Protein AF-K1TFU2-F1 (afdb_monomer_lite)

Structure (mmCIF, N/CA/C/O backbone):
data_AF-K1TFU2-F1
#
_entry.id   AF-K1TFU2-F1
#
loop_
_atom_site.group_PDB
_atom_site.id
_atom_site.type_symbol
_atom_site.label_atom_id
_atom_site.label_alt_id
_atom_site.label_comp_id
_atom_site.label_asym_id
_atom_site.label_entity_id
_atom_site.label_seq_id
_atom_site.pdbx_PDB_ins_code
_atom_site.Cartn_x
_atom_site.Cartn_y
_atom_site.Cartn_z
_atom_site.occupancy
_atom_site.B_iso_or_equiv
_atom_site.auth_seq_id
_atom_site.auth_comp_id
_atom_site.auth_asym_id
_atom_site.auth_atom_id
_atom_site.pdbx_PDB_model_num
ATOM 1 N N . GLU A 1 1 ? 22.654 14.168 -27.320 1.00 65.06 1 GLU A N 1
ATOM 2 C CA . GLU A 1 1 ? 22.508 13.203 -28.431 1.00 65.06 1 GLU A CA 1
ATOM 3 C C . GLU A 1 1 ? 21.640 12.051 -27.953 1.00 65.06 1 GLU A C 1
ATOM 5 O O . GLU A 1 1 ? 21.814 11.649 -26.813 1.00 65.06 1 GLU A O 1
ATOM 10 N N . VAL A 1 2 ? 20.657 11.616 -28.745 1.00 82.00 2 VAL A N 1
ATOM 11 C CA . VAL A 1 2 ? 19.621 10.638 -28.329 1.00 82.00 2 VAL A CA 1
ATOM 12 C C . VAL A 1 2 ? 19.616 9.394 -29.233 1.00 82.00 2 VAL A C 1
ATOM 14 O O . VAL A 1 2 ? 19.104 8.342 -28.859 1.00 82.00 2 VAL A O 1
ATOM 17 N N . ILE A 1 3 ? 20.223 9.512 -30.415 1.00 88.31 3 ILE A N 1
ATOM 18 C CA . ILE A 1 3 ? 20.268 8.492 -31.462 1.00 88.31 3 ILE A CA 1
ATOM 19 C C . ILE A 1 3 ? 21.644 7.828 -31.425 1.00 88.31 3 ILE A C 1
ATOM 21 O O . ILE A 1 3 ? 22.655 8.527 -31.435 1.00 88.31 3 ILE A O 1
ATOM 25 N N . SER A 1 4 ? 21.673 6.497 -31.398 1.00 88.44 4 SER A N 1
ATOM 26 C CA . SER A 1 4 ? 22.899 5.699 -31.471 1.00 88.44 4 SER A CA 1
ATOM 27 C C . SER A 1 4 ? 23.278 5.383 -32.917 1.00 88.44 4 SER A C 1
ATOM 29 O O . SER A 1 4 ? 24.426 5.559 -33.312 1.00 88.44 4 SER A O 1
ATOM 31 N N . THR A 1 5 ? 22.314 4.950 -33.734 1.00 89.19 5 THR A N 1
ATOM 32 C CA . THR A 1 5 ? 22.525 4.632 -35.154 1.00 89.19 5 THR A CA 1
ATOM 33 C C . THR A 1 5 ? 21.278 4.935 -35.980 1.00 89.19 5 THR A C 1
ATOM 35 O O . THR A 1 5 ? 20.155 4.890 -35.482 1.00 89.19 5 THR A O 1
ATOM 38 N N . SER A 1 6 ? 21.476 5.245 -37.260 1.00 90.56 6 SER A N 1
ATOM 39 C CA . SER A 1 6 ? 20.403 5.406 -38.242 1.00 90.56 6 SER A CA 1
ATOM 40 C C . SER A 1 6 ? 20.788 4.660 -39.513 1.00 90.56 6 SER A C 1
ATOM 42 O O . SER A 1 6 ? 21.893 4.844 -40.026 1.00 90.56 6 SER A O 1
ATOM 44 N N . ILE A 1 7 ? 19.904 3.786 -39.990 1.00 92.94 7 ILE A N 1
ATOM 45 C CA . ILE A 1 7 ? 20.134 2.897 -41.130 1.00 92.94 7 ILE A CA 1
ATOM 46 C C . ILE A 1 7 ? 18.992 3.085 -42.122 1.00 92.94 7 ILE A C 1
ATOM 48 O O . ILE A 1 7 ? 17.821 2.961 -41.767 1.00 92.94 7 ILE A O 1
ATOM 52 N N . ILE A 1 8 ? 19.330 3.365 -43.380 1.00 92.44 8 ILE A N 1
ATOM 53 C CA . ILE A 1 8 ? 18.360 3.346 -44.476 1.00 92.44 8 ILE A CA 1
ATOM 54 C C . ILE A 1 8 ? 18.196 1.890 -44.909 1.00 92.44 8 ILE A C 1
ATOM 56 O O . ILE A 1 8 ? 19.141 1.286 -45.412 1.00 92.44 8 ILE A O 1
ATOM 60 N N . ASN A 1 9 ? 17.005 1.334 -44.710 1.00 91.75 9 ASN A N 1
ATOM 61 C CA . ASN A 1 9 ? 16.715 -0.060 -45.038 1.00 91.75 9 ASN A CA 1
ATOM 62 C C . ASN A 1 9 ? 16.389 -0.231 -46.520 1.00 91.75 9 ASN A C 1
ATOM 64 O O . ASN A 1 9 ? 16.833 -1.181 -47.156 1.00 91.75 9 ASN A O 1
ATOM 68 N N . GLU A 1 10 ? 15.587 0.682 -47.067 1.00 91.56 10 GLU A N 1
ATOM 69 C CA . GLU A 1 10 ? 15.079 0.571 -48.430 1.00 91.56 10 GLU A CA 1
ATOM 70 C C . GLU A 1 10 ? 14.704 1.949 -48.978 1.00 91.56 10 GLU A C 1
ATOM 72 O O . GLU A 1 10 ? 14.141 2.784 -48.266 1.00 91.56 10 GLU A O 1
ATOM 77 N N . ILE A 1 11 ? 14.992 2.171 -50.262 1.00 91.2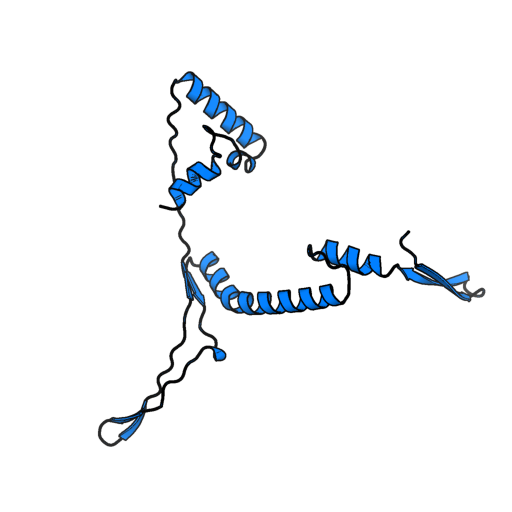5 11 ILE A N 1
ATOM 78 C CA . ILE A 1 11 ? 14.575 3.358 -51.013 1.00 91.25 11 ILE A CA 1
ATOM 79 C C . ILE A 1 11 ? 13.687 2.887 -52.166 1.00 91.25 11 ILE A C 1
ATOM 81 O O . ILE A 1 11 ? 14.171 2.326 -53.151 1.00 91.25 11 ILE A O 1
ATOM 85 N N . GLN A 1 12 ? 12.383 3.134 -52.064 1.00 92.62 12 GLN A N 1
ATOM 86 C CA . GLN A 1 12 ? 11.407 2.787 -53.093 1.00 92.62 12 GLN A CA 1
ATOM 87 C C . GLN A 1 12 ? 11.222 3.956 -54.060 1.00 92.62 12 GLN A C 1
ATOM 89 O O . GLN A 1 12 ? 10.341 4.802 -53.908 1.00 92.62 12 GLN A O 1
ATOM 94 N N . LEU A 1 13 ? 12.051 3.982 -55.105 1.00 88.88 13 LEU A N 1
ATOM 95 C CA . LEU A 1 13 ? 12.020 5.032 -56.132 1.00 88.88 13 LEU A CA 1
ATOM 96 C C . LEU A 1 13 ? 10.689 5.084 -56.905 1.00 88.88 13 LEU A C 1
ATOM 98 O O . LEU A 1 13 ? 10.304 6.150 -57.372 1.00 88.88 13 LEU A O 1
ATOM 102 N N . GLY A 1 14 ? 9.971 3.958 -57.014 1.00 92.19 14 GLY A N 1
ATOM 103 C CA . GLY A 1 14 ? 8.678 3.885 -57.706 1.00 92.19 14 GLY A CA 1
ATOM 104 C C . GLY A 1 14 ? 7.520 4.569 -56.969 1.00 92.19 14 GLY A C 1
ATOM 105 O O . GLY A 1 14 ? 6.554 4.976 -57.606 1.00 92.19 14 GLY A O 1
ATOM 106 N N . THR A 1 15 ? 7.616 4.716 -55.644 1.00 90.00 15 THR A N 1
ATOM 107 C CA . THR A 1 15 ? 6.595 5.350 -54.788 1.00 90.00 15 THR A CA 1
ATOM 108 C C . THR A 1 15 ? 7.098 6.630 -54.117 1.00 90.00 15 THR A C 1
ATOM 110 O O . THR A 1 15 ? 6.317 7.334 -53.483 1.00 90.00 15 THR A O 1
ATOM 113 N N . GLY A 1 16 ? 8.394 6.942 -54.235 1.00 91.62 16 GLY A N 1
ATOM 114 C CA . GLY A 1 16 ? 9.028 8.080 -53.564 1.00 91.62 16 GLY A CA 1
ATOM 115 C C . GLY A 1 16 ? 9.173 7.906 -52.048 1.00 91.62 16 GLY A C 1
ATOM 116 O O . GLY A 1 16 ? 9.297 8.900 -51.339 1.00 91.62 16 GLY A O 1
ATOM 117 N N . SER A 1 17 ? 9.130 6.670 -51.541 1.00 91.69 17 SER A N 1
ATOM 118 C CA . SER A 1 17 ? 9.169 6.372 -50.101 1.00 91.69 17 SER A CA 1
ATOM 119 C C . SER A 1 17 ? 10.524 5.807 -49.666 1.00 91.69 17 SER A C 1
ATOM 121 O O . SER A 1 17 ? 11.176 5.083 -50.418 1.00 91.69 17 SER A O 1
ATOM 123 N N . ILE A 1 18 ? 10.949 6.124 -48.441 1.00 93.12 18 ILE A N 1
ATOM 124 C CA . ILE A 1 18 ? 12.204 5.641 -47.844 1.00 93.12 18 ILE A CA 1
ATOM 125 C C . ILE A 1 18 ? 11.896 5.058 -46.465 1.00 93.12 18 ILE A C 1
ATOM 127 O O . ILE A 1 18 ? 11.237 5.709 -45.657 1.00 93.12 18 ILE A O 1
ATOM 131 N N . ASN A 1 19 ? 12.411 3.860 -46.189 1.00 91.94 19 ASN A N 1
ATOM 132 C CA . ASN A 1 19 ? 12.324 3.215 -44.881 1.00 91.94 19 ASN A CA 1
ATOM 133 C C . ASN A 1 19 ? 13.642 3.384 -44.122 1.00 91.94 19 ASN A C 1
ATOM 135 O O . ASN A 1 19 ? 14.702 2.997 -44.616 1.00 91.94 19 ASN A O 1
ATOM 139 N N . ILE A 1 20 ? 13.566 3.926 -42.906 1.00 93.44 20 ILE A N 1
ATOM 140 C CA . ILE A 1 20 ? 14.724 4.197 -42.046 1.00 93.44 20 ILE A CA 1
ATOM 141 C C . ILE A 1 20 ? 14.488 3.553 -40.679 1.00 93.44 20 ILE A C 1
ATOM 143 O O . ILE A 1 20 ? 13.427 3.742 -40.085 1.00 93.44 20 ILE A O 1
ATOM 147 N N . THR A 1 21 ? 15.482 2.830 -40.166 1.00 92.50 21 THR A N 1
ATOM 148 C CA . THR A 1 21 ? 15.530 2.376 -38.772 1.00 92.50 21 THR A CA 1
ATOM 149 C C . THR A 1 21 ? 16.440 3.297 -37.977 1.00 92.50 21 THR A C 1
ATOM 151 O O . THR A 1 21 ? 17.598 3.495 -38.338 1.00 92.50 21 THR A O 1
ATOM 154 N N . ILE A 1 22 ? 15.921 3.835 -36.877 1.00 90.75 22 ILE A N 1
ATOM 155 C CA . ILE A 1 22 ? 16.663 4.678 -35.941 1.00 90.75 22 ILE A CA 1
ATOM 156 C C . ILE A 1 22 ? 16.749 3.925 -34.619 1.00 90.75 22 ILE A C 1
ATOM 158 O O . ILE A 1 22 ? 15.719 3.583 -34.041 1.00 90.75 22 ILE A O 1
ATOM 162 N N . ASN A 1 23 ? 17.964 3.695 -34.134 1.00 89.12 23 ASN A N 1
ATOM 163 C CA . ASN A 1 23 ? 18.200 3.139 -32.809 1.00 89.12 23 ASN A CA 1
ATOM 164 C C . ASN A 1 23 ? 18.524 4.273 -31.839 1.00 89.12 23 ASN A C 1
ATOM 166 O O . ASN A 1 23 ? 19.282 5.194 -32.158 1.00 89.12 23 ASN A O 1
ATOM 170 N N . LEU A 1 24 ? 17.940 4.204 -30.651 1.00 86.69 24 LEU A N 1
ATOM 171 C CA . LEU A 1 24 ? 18.182 5.160 -29.577 1.00 86.69 24 LEU A CA 1
ATOM 172 C C . LEU A 1 24 ? 19.353 4.685 -28.707 1.00 86.69 24 LEU A C 1
ATOM 174 O O . LEU A 1 24 ? 19.860 3.577 -28.882 1.00 86.69 24 LEU A O 1
ATOM 178 N N . LEU A 1 25 ? 19.825 5.548 -27.812 1.00 87.00 25 LEU A N 1
ATOM 179 C CA . LEU A 1 25 ? 20.796 5.167 -26.784 1.00 87.00 25 LEU A CA 1
ATOM 180 C C . LEU A 1 25 ? 20.116 4.335 -25.690 1.00 87.00 25 LEU A C 1
ATOM 182 O O . LEU A 1 25 ? 19.058 4.731 -25.202 1.00 87.00 25 LEU A O 1
ATOM 186 N N . ASP A 1 26 ? 20.752 3.250 -25.249 1.00 78.00 26 ASP A N 1
ATOM 187 C CA . ASP A 1 26 ? 20.209 2.365 -24.204 1.00 78.00 26 ASP A CA 1
ATOM 188 C C . ASP A 1 26 ? 19.990 3.107 -22.873 1.00 78.00 26 ASP A C 1
ATOM 190 O O . ASP A 1 26 ? 18.976 2.920 -22.205 1.00 78.00 26 ASP A O 1
ATOM 194 N N . ASP A 1 27 ? 20.863 4.060 -22.535 1.00 83.56 27 ASP A N 1
ATOM 195 C CA . ASP A 1 27 ? 20.708 4.916 -21.350 1.00 83.56 27 ASP A CA 1
ATOM 196 C C . ASP A 1 27 ? 19.427 5.762 -21.379 1.00 83.56 27 ASP A C 1
ATOM 198 O O . ASP A 1 27 ? 18.920 6.175 -20.333 1.00 83.56 27 ASP A O 1
ATOM 202 N N . LEU A 1 28 ? 18.896 6.063 -22.571 1.00 86.69 28 LEU A N 1
ATOM 203 C CA . LEU A 1 28 ? 17.658 6.828 -22.701 1.00 86.69 28 LEU A CA 1
ATOM 204 C C . LEU A 1 28 ? 16.467 6.034 -22.168 1.00 86.69 28 LEU A C 1
ATOM 206 O O . LEU A 1 28 ? 15.599 6.618 -21.524 1.00 86.69 28 LEU A O 1
ATOM 210 N N . PHE A 1 29 ? 16.444 4.720 -22.402 1.00 87.19 29 PHE A N 1
ATOM 211 C CA . PHE A 1 29 ? 15.396 3.843 -21.890 1.00 87.19 29 PHE A CA 1
ATOM 212 C C . PHE A 1 29 ? 15.305 3.952 -20.364 1.00 87.19 29 PHE A C 1
ATOM 214 O O . PHE A 1 29 ? 14.235 4.230 -19.823 1.00 87.19 29 PHE A O 1
ATOM 221 N N . TYR A 1 30 ? 16.444 3.843 -19.680 1.00 89.50 30 TYR A N 1
ATOM 222 C CA . TYR A 1 30 ? 16.535 3.931 -18.224 1.00 89.50 30 TYR A CA 1
ATOM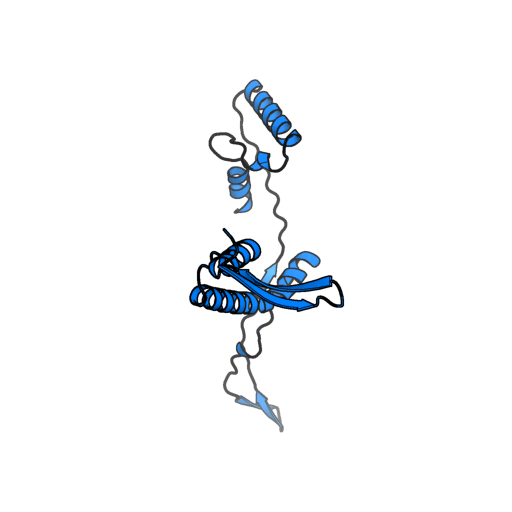 223 C C . TYR A 1 30 ? 16.213 5.329 -17.677 1.00 89.50 30 TYR A C 1
ATOM 225 O O . TYR A 1 30 ? 15.537 5.452 -16.654 1.00 89.50 30 TYR A O 1
ATOM 233 N N . LYS A 1 31 ? 16.607 6.395 -18.386 1.00 88.62 31 LYS A N 1
ATOM 234 C CA . LYS A 1 31 ? 16.238 7.777 -18.027 1.00 88.62 31 LYS A CA 1
ATOM 235 C C . LYS A 1 31 ? 14.734 8.012 -18.094 1.00 88.62 31 LYS A C 1
ATOM 237 O O . LYS A 1 31 ? 14.163 8.518 -17.133 1.00 88.62 31 LYS A O 1
ATOM 242 N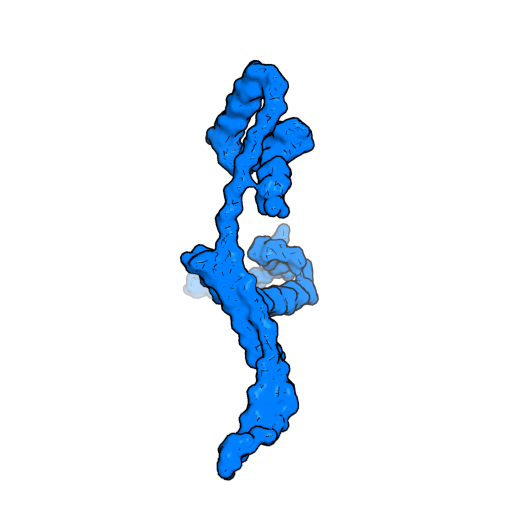 N . VAL A 1 32 ? 14.097 7.612 -19.193 1.00 90.12 32 VAL A N 1
ATOM 243 C CA . VAL A 1 32 ? 12.641 7.736 -19.359 1.00 90.12 32 VAL A CA 1
ATOM 244 C C . VAL A 1 32 ? 11.918 6.898 -18.307 1.00 90.12 32 VAL A C 1
ATOM 246 O O . VAL A 1 32 ? 10.948 7.349 -17.704 1.00 90.12 32 VAL A O 1
ATOM 249 N N . LEU A 1 33 ? 12.412 5.691 -18.033 1.00 89.25 33 LEU A N 1
ATOM 250 C CA . LEU A 1 33 ? 11.816 4.814 -17.034 1.00 89.25 33 LEU A CA 1
ATOM 251 C C . LEU A 1 33 ? 11.958 5.385 -15.614 1.00 89.25 33 LEU A C 1
ATOM 253 O O . LEU A 1 33 ? 11.006 5.321 -14.836 1.00 89.25 33 LEU A O 1
ATOM 257 N N . THR A 1 34 ? 13.093 6.010 -15.296 1.00 91.88 34 THR A N 1
ATOM 258 C CA . THR A 1 34 ? 13.295 6.751 -14.041 1.00 91.88 34 THR A CA 1
ATOM 259 C C . THR A 1 34 ? 12.324 7.924 -13.914 1.00 91.88 34 THR A C 1
ATOM 261 O O . THR A 1 34 ? 11.723 8.112 -12.861 1.00 91.88 34 THR A O 1
ATOM 264 N N . GLU A 1 35 ? 12.124 8.689 -14.987 1.00 91.56 35 GLU A N 1
ATOM 265 C CA . GLU A 1 35 ? 11.212 9.838 -15.002 1.00 91.56 35 GLU A CA 1
ATOM 266 C C . GLU A 1 35 ? 9.751 9.420 -14.788 1.00 91.56 35 GLU A C 1
ATOM 268 O O . GLU A 1 35 ? 9.045 10.026 -13.985 1.00 91.56 35 GLU A O 1
ATOM 273 N N . ILE A 1 36 ? 9.308 8.351 -15.457 1.00 91.31 36 ILE A N 1
ATOM 274 C CA . ILE A 1 36 ? 7.929 7.852 -15.348 1.00 91.31 36 ILE A CA 1
ATOM 275 C C . ILE A 1 36 ? 7.679 7.193 -13.989 1.00 91.31 36 ILE A C 1
ATOM 277 O O . ILE A 1 36 ? 6.620 7.386 -13.393 1.00 91.31 36 ILE A O 1
ATOM 281 N N . SER A 1 37 ? 8.619 6.372 -13.514 1.00 88.38 37 SER A N 1
ATOM 282 C CA . SER A 1 37 ? 8.440 5.610 -12.272 1.00 88.38 37 SER A CA 1
ATOM 283 C C . SER A 1 37 ? 8.754 6.415 -11.010 1.00 88.38 37 SER A C 1
ATOM 285 O O . SER A 1 37 ? 8.341 6.016 -9.923 1.00 88.38 37 SER A O 1
ATOM 287 N N . GLY A 1 38 ? 9.505 7.515 -11.128 1.00 89.56 38 GLY A N 1
ATOM 288 C CA . GLY A 1 38 ? 10.036 8.271 -9.993 1.00 89.56 38 GLY A CA 1
ATOM 289 C C . GLY A 1 38 ? 11.115 7.526 -9.197 1.00 89.56 38 GLY A C 1
ATOM 290 O O . GLY A 1 38 ? 11.561 8.024 -8.164 1.00 89.56 38 GLY A O 1
ATOM 291 N N . VAL A 1 39 ? 11.540 6.342 -9.652 1.00 90.00 39 VAL A N 1
ATOM 292 C CA . VAL A 1 39 ? 12.569 5.525 -9.003 1.00 90.00 39 VAL A CA 1
ATOM 293 C C . VAL A 1 39 ? 13.831 5.544 -9.860 1.00 90.00 39 VAL A C 1
ATOM 295 O O . VAL A 1 39 ? 13.741 5.269 -11.056 1.00 90.00 39 VAL A O 1
ATOM 298 N N . PRO A 1 40 ? 15.009 5.854 -9.287 1.00 88.38 40 PRO A N 1
ATOM 299 C CA . PRO A 1 40 ? 16.260 5.848 -10.033 1.00 88.38 40 PRO A CA 1
ATOM 300 C C . PRO A 1 40 ? 16.561 4.429 -10.517 1.00 88.38 40 PRO A C 1
ATOM 302 O O . PRO A 1 40 ? 16.823 3.535 -9.715 1.00 88.38 40 PRO A O 1
ATOM 305 N N . ILE A 1 41 ? 16.491 4.229 -11.831 1.00 91.06 41 ILE A N 1
ATOM 306 C CA . ILE A 1 41 ? 16.788 2.961 -12.491 1.00 91.06 41 ILE A CA 1
ATOM 307 C C . ILE A 1 41 ? 17.822 3.264 -13.565 1.00 91.06 41 ILE A C 1
ATOM 309 O O . ILE A 1 41 ? 17.529 3.944 -14.544 1.00 91.06 41 ILE A O 1
ATOM 313 N N . THR A 1 42 ? 19.041 2.782 -13.356 1.00 88.38 42 THR A N 1
ATOM 314 C CA . THR A 1 42 ? 20.208 3.053 -14.206 1.00 88.38 42 THR A CA 1
ATOM 315 C C . THR A 1 42 ? 20.626 1.852 -15.047 1.00 88.38 42 THR A C 1
ATOM 317 O O . THR A 1 42 ? 21.392 2.005 -15.993 1.00 88.38 42 THR A O 1
ATOM 320 N N . ASN A 1 43 ? 20.138 0.655 -14.711 1.00 89.12 43 ASN A N 1
ATOM 321 C CA . ASN A 1 43 ? 20.476 -0.588 -15.392 1.00 89.12 43 ASN A CA 1
ATOM 322 C C . ASN A 1 43 ? 19.385 -1.661 -15.219 1.00 89.12 43 ASN A C 1
ATOM 324 O O . ASN A 1 43 ? 18.427 -1.500 -14.459 1.00 89.12 43 ASN A O 1
ATOM 328 N N . GLU A 1 44 ? 19.553 -2.785 -15.917 1.00 89.31 44 GLU A N 1
ATOM 329 C CA . GLU A 1 44 ? 18.606 -3.904 -15.915 1.00 89.31 44 GLU A CA 1
ATOM 330 C C . GLU A 1 44 ? 18.468 -4.569 -14.535 1.00 89.31 44 GLU A C 1
ATOM 332 O O . GLU A 1 44 ? 17.367 -4.930 -14.120 1.00 89.31 44 GLU A O 1
ATOM 337 N N . GLY A 1 45 ? 19.563 -4.692 -13.778 1.00 91.25 45 GLY A N 1
ATOM 338 C CA . GLY A 1 45 ? 19.533 -5.266 -12.430 1.00 91.25 45 GLY A CA 1
ATOM 339 C C . GLY A 1 45 ? 18.698 -4.428 -11.458 1.00 91.25 45 GLY A C 1
ATOM 340 O O . GLY A 1 45 ? 17.904 -4.969 -10.684 1.00 91.25 45 GLY A O 1
ATOM 341 N N . GLU A 1 46 ? 18.826 -3.104 -11.535 1.00 90.62 46 GLU A N 1
ATOM 342 C CA . GLU A 1 46 ? 18.003 -2.157 -10.777 1.00 90.62 46 GLU A CA 1
ATOM 343 C C . GLU A 1 46 ? 16.541 -2.194 -11.217 1.00 90.62 46 GLU A C 1
ATOM 345 O O . GLU A 1 46 ? 15.652 -2.149 -10.369 1.00 90.62 46 GLU A O 1
ATOM 350 N N . LEU A 1 47 ? 16.276 -2.359 -12.515 1.00 91.12 47 LEU A N 1
ATOM 351 C CA . LEU A 1 47 ? 14.917 -2.525 -13.023 1.00 91.12 47 LEU A CA 1
ATOM 352 C C . LEU A 1 47 ? 14.241 -3.758 -12.407 1.00 91.12 47 LEU A C 1
ATOM 354 O O . LEU A 1 47 ? 13.135 -3.652 -11.873 1.00 91.12 47 LEU A O 1
ATOM 358 N N . PHE A 1 48 ? 14.904 -4.918 -12.438 1.00 93.75 48 PHE A N 1
ATOM 359 C CA . PHE A 1 48 ? 14.369 -6.143 -11.835 1.00 93.75 48 PHE A CA 1
ATOM 360 C C . PHE A 1 48 ? 14.199 -6.017 -10.323 1.00 93.75 48 PHE A C 1
ATOM 362 O O . PHE A 1 48 ? 13.174 -6.434 -9.782 1.00 93.75 48 PHE A O 1
ATOM 369 N N . SER A 1 49 ? 15.169 -5.407 -9.643 1.00 92.69 49 SER A N 1
ATOM 370 C CA . SER A 1 49 ? 15.105 -5.191 -8.195 1.00 92.69 49 SER A CA 1
ATOM 371 C C . SER A 1 49 ? 13.913 -4.309 -7.811 1.00 92.69 49 SER A C 1
ATOM 373 O O . SER A 1 49 ? 13.149 -4.658 -6.908 1.00 92.69 49 SER A O 1
ATOM 375 N N . SER A 1 50 ? 13.692 -3.218 -8.548 1.00 93.00 50 SER A N 1
ATOM 376 C CA . SER A 1 50 ? 12.532 -2.338 -8.380 1.00 93.00 50 SER A CA 1
ATOM 377 C C . SER A 1 50 ? 11.218 -3.059 -8.669 1.00 93.00 50 SER A C 1
ATOM 379 O O . SER A 1 50 ? 10.288 -2.963 -7.875 1.00 93.00 50 SER A O 1
ATOM 381 N N . MET A 1 51 ? 11.147 -3.853 -9.741 1.00 93.31 51 MET A N 1
ATOM 382 C CA . MET A 1 51 ? 9.961 -4.658 -10.059 1.00 93.31 51 MET A CA 1
ATOM 383 C C . MET A 1 51 ? 9.606 -5.650 -8.946 1.00 93.31 51 MET A C 1
ATOM 385 O O . MET A 1 51 ? 8.440 -5.757 -8.567 1.00 93.31 51 MET A O 1
ATOM 389 N N . ILE A 1 52 ? 10.596 -6.351 -8.386 1.00 95.38 52 ILE A N 1
ATOM 390 C CA . ILE A 1 52 ? 10.382 -7.277 -7.264 1.00 95.38 52 ILE A CA 1
ATOM 391 C C . ILE A 1 52 ? 9.895 -6.512 -6.028 1.00 95.38 52 ILE A C 1
ATOM 393 O O . ILE A 1 52 ? 8.941 -6.940 -5.375 1.00 95.38 52 ILE A O 1
ATOM 397 N N . SER A 1 53 ? 10.513 -5.368 -5.724 1.00 94.88 53 SER A N 1
ATOM 398 C CA . SER A 1 53 ? 10.095 -4.502 -4.617 1.00 94.88 53 SER A CA 1
ATOM 399 C C . SER A 1 53 ? 8.639 -4.053 -4.776 1.00 94.88 53 SER A C 1
ATOM 401 O O . SER A 1 53 ? 7.828 -4.244 -3.869 1.00 94.88 53 SER A O 1
ATOM 403 N N . PHE A 1 54 ? 8.264 -3.561 -5.959 1.00 94.56 54 PHE A N 1
ATOM 404 C CA . PHE A 1 54 ? 6.893 -3.158 -6.263 1.00 94.56 54 PHE A CA 1
ATOM 405 C C . PHE A 1 54 ? 5.905 -4.316 -6.179 1.00 94.56 54 PHE A C 1
ATOM 407 O O . PHE A 1 54 ? 4.814 -4.135 -5.644 1.00 94.56 54 PHE A O 1
ATOM 414 N N . ALA A 1 55 ? 6.269 -5.507 -6.656 1.00 96.12 55 ALA A N 1
ATOM 415 C CA . ALA A 1 55 ? 5.416 -6.685 -6.547 1.00 96.12 55 ALA A CA 1
ATOM 416 C C . ALA A 1 55 ? 5.156 -7.064 -5.079 1.00 96.12 55 ALA A C 1
ATOM 418 O O . ALA A 1 55 ? 4.013 -7.341 -4.710 1.00 96.12 55 ALA A O 1
ATOM 419 N N . ASN A 1 56 ? 6.187 -7.017 -4.231 1.00 95.56 56 ASN A N 1
ATOM 420 C CA . ASN A 1 56 ? 6.057 -7.290 -2.800 1.00 95.56 56 ASN A CA 1
ATOM 421 C C . ASN A 1 56 ? 5.191 -6.236 -2.095 1.00 95.56 56 ASN A C 1
ATOM 423 O O . ASN A 1 56 ? 4.263 -6.593 -1.370 1.00 95.56 56 ASN A O 1
ATOM 427 N N . VAL A 1 57 ? 5.437 -4.947 -2.353 1.00 96.00 57 VAL A N 1
ATOM 428 C CA . VAL A 1 57 ? 4.629 -3.848 -1.797 1.00 96.00 57 VAL A CA 1
ATOM 429 C C . VAL A 1 57 ? 3.181 -3.955 -2.258 1.00 96.00 57 VAL A C 1
ATOM 431 O O . VAL A 1 57 ? 2.274 -3.831 -1.440 1.00 96.00 57 VAL A O 1
ATOM 434 N N . LYS A 1 58 ? 2.945 -4.240 -3.543 1.00 95.81 58 LYS A N 1
ATOM 435 C CA . LYS A 1 58 ? 1.598 -4.438 -4.080 1.00 95.81 58 LYS A CA 1
ATOM 436 C C . LYS A 1 58 ? 0.893 -5.595 -3.381 1.00 95.81 58 LYS A C 1
ATOM 438 O O . LYS A 1 58 ? -0.263 -5.443 -3.016 1.00 95.81 58 LYS A O 1
ATOM 443 N N . LYS A 1 59 ? 1.573 -6.724 -3.158 1.00 92.00 59 LYS A N 1
ATOM 444 C CA . LYS A 1 59 ? 0.987 -7.880 -2.467 1.00 92.00 59 LYS A CA 1
ATOM 445 C C . LYS A 1 59 ? 0.529 -7.526 -1.051 1.00 92.00 59 LYS A C 1
ATOM 447 O O . LYS A 1 59 ? -0.580 -7.891 -0.672 1.00 92.00 59 LYS A O 1
ATOM 452 N N . GLU A 1 60 ? 1.348 -6.808 -0.287 1.00 90.62 60 GLU A N 1
ATOM 453 C CA . GLU A 1 60 ? 0.967 -6.381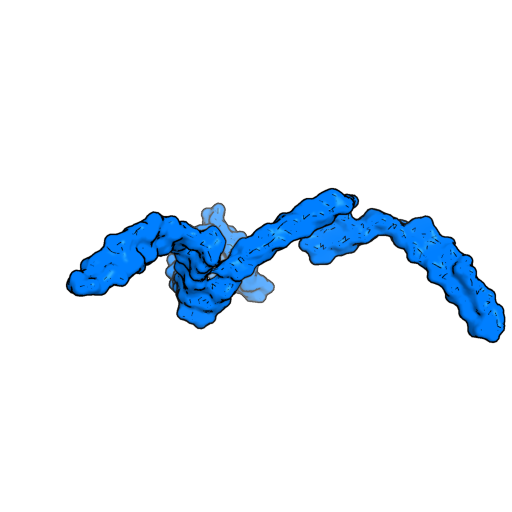 1.066 1.00 90.62 60 GLU A CA 1
ATOM 454 C C . GLU A 1 60 ? -0.104 -5.277 1.044 1.00 90.62 60 GLU A C 1
ATOM 456 O O . GLU A 1 60 ? -1.038 -5.313 1.844 1.00 90.62 60 GLU A O 1
ATOM 461 N N . TYR A 1 61 ? -0.043 -4.341 0.090 1.00 94.31 61 TYR A N 1
ATOM 462 C CA . TYR A 1 61 ? -1.080 -3.323 -0.091 1.00 94.31 61 TYR A CA 1
ATOM 463 C C . TYR A 1 61 ? -2.428 -3.937 -0.474 1.00 94.31 61 TYR A C 1
ATOM 465 O O . TYR A 1 61 ? -3.451 -3.557 0.088 1.00 94.31 61 TYR A O 1
ATOM 473 N N . ASP A 1 62 ? -2.449 -4.910 -1.388 1.00 91.75 62 ASP A N 1
ATOM 474 C CA . ASP A 1 62 ? -3.672 -5.573 -1.843 1.00 91.75 62 ASP A CA 1
ATOM 475 C C . ASP A 1 62 ? -4.439 -6.170 -0.649 1.00 91.75 62 ASP A C 1
ATOM 477 O O . ASP A 1 62 ? -5.662 -6.021 -0.593 1.00 91.75 62 ASP A O 1
ATOM 481 N N . LYS A 1 63 ? -3.734 -6.736 0.348 1.00 89.19 63 LYS A N 1
ATOM 482 C CA . LYS A 1 63 ? -4.345 -7.255 1.587 1.00 89.19 63 LYS A CA 1
ATOM 483 C C . LYS A 1 63 ? -5.116 -6.179 2.355 1.00 89.19 63 LYS A C 1
ATOM 485 O O . LYS A 1 63 ? -6.210 -6.441 2.846 1.00 89.19 63 LYS A O 1
ATOM 490 N N . VAL A 1 64 ? -4.563 -4.971 2.464 1.00 93.62 64 VAL A N 1
ATOM 491 C CA . VAL A 1 64 ? -5.146 -3.881 3.269 1.00 93.62 64 VAL A CA 1
ATOM 492 C C . VAL A 1 64 ? -6.040 -2.932 2.466 1.00 93.62 64 VAL A C 1
ATOM 494 O O . VAL A 1 64 ? -6.838 -2.200 3.049 1.00 93.62 64 VAL A O 1
ATOM 497 N N . SER A 1 65 ? -5.943 -2.952 1.136 1.00 94.88 65 SER A N 1
ATOM 498 C CA . SER A 1 65 ? -6.578 -1.998 0.216 1.00 94.88 65 SER A CA 1
ATOM 499 C C . SER A 1 65 ? -8.095 -1.901 0.393 1.00 94.88 65 SER A C 1
ATOM 501 O O . SER A 1 65 ? -8.650 -0.804 0.461 1.00 94.88 65 SER A O 1
ATOM 503 N N . THR A 1 66 ? -8.762 -3.048 0.537 1.00 92.25 66 THR A N 1
ATOM 504 C CA . THR A 1 66 ? -10.218 -3.121 0.715 1.00 92.25 66 THR A CA 1
ATOM 505 C C . THR A 1 66 ? -10.620 -2.487 2.040 1.00 92.25 66 THR A C 1
ATOM 507 O O . THR A 1 66 ? -11.494 -1.626 2.085 1.00 92.25 66 THR A O 1
ATOM 510 N N . ALA A 1 67 ? -9.922 -2.842 3.115 1.00 94.69 67 ALA A N 1
ATOM 511 C CA . ALA A 1 67 ? -10.196 -2.306 4.436 1.00 94.69 67 ALA A CA 1
ATOM 512 C C . ALA A 1 67 ? -9.921 -0.792 4.504 1.00 94.69 67 ALA A C 1
ATOM 514 O O . ALA A 1 67 ? -10.698 -0.063 5.110 1.00 94.69 67 ALA A O 1
ATOM 515 N N . LEU A 1 68 ? -8.889 -0.281 3.821 1.00 95.06 68 LEU A N 1
ATOM 516 C CA . LEU A 1 68 ? -8.648 1.165 3.700 1.00 95.06 68 LEU A CA 1
ATOM 517 C C . LEU A 1 68 ? -9.818 1.890 3.016 1.00 95.06 68 LEU A C 1
ATOM 519 O O . LEU A 1 68 ? -10.245 2.952 3.472 1.00 95.06 68 LEU A O 1
ATOM 523 N N . GLN A 1 69 ? -10.370 1.317 1.942 1.00 94.62 69 GLN A N 1
ATOM 524 C CA . GLN A 1 69 ? -11.553 1.876 1.279 1.00 94.62 69 GLN A CA 1
ATOM 525 C C . GLN A 1 69 ? -12.780 1.874 2.202 1.00 94.62 69 GLN A C 1
ATOM 527 O O . GLN A 1 69 ? -13.541 2.845 2.226 1.00 94.62 69 GLN A O 1
ATOM 532 N N . GLU A 1 70 ? -12.966 0.819 2.995 1.00 94.25 70 GLU A N 1
ATOM 533 C CA . GLU A 1 70 ? -14.049 0.738 3.978 1.00 94.25 70 GLU A CA 1
ATOM 534 C C . GLU A 1 70 ? -13.910 1.780 5.090 1.00 94.25 70 GLU A C 1
ATOM 536 O O . GLU A 1 70 ? -14.879 2.474 5.389 1.00 94.25 70 GLU A O 1
ATOM 541 N N . VAL A 1 71 ? -12.711 1.974 5.642 1.00 95.88 71 VAL A N 1
ATOM 542 C CA . VAL A 1 71 ? -12.439 3.015 6.651 1.00 95.88 71 VAL A CA 1
ATOM 543 C C . VAL A 1 71 ? -12.780 4.397 6.111 1.00 95.88 71 VAL A C 1
ATOM 545 O O . VAL A 1 71 ? -13.456 5.179 6.776 1.00 95.88 71 VAL A O 1
ATOM 548 N N . ASN A 1 72 ? -12.367 4.685 4.878 1.00 93.12 72 ASN A N 1
ATOM 549 C CA . ASN A 1 72 ? -12.601 5.983 4.253 1.00 93.12 72 ASN A CA 1
ATOM 550 C C . ASN A 1 72 ? -14.077 6.236 3.918 1.00 93.12 72 ASN A C 1
ATOM 552 O O . ASN A 1 72 ? -14.504 7.387 3.867 1.00 93.12 72 ASN A O 1
ATOM 556 N N . THR A 1 73 ? -14.877 5.194 3.701 1.00 92.81 73 THR A N 1
ATOM 557 C CA . THR A 1 73 ? -16.294 5.349 3.329 1.00 92.81 73 THR A CA 1
ATOM 558 C C . THR A 1 73 ? -17.240 5.209 4.518 1.00 92.81 73 THR A C 1
ATOM 560 O O . THR A 1 73 ? -18.188 5.980 4.641 1.00 92.81 73 THR A O 1
ATOM 563 N N . LYS A 1 74 ? -16.981 4.254 5.413 1.00 93.25 74 LYS A N 1
ATOM 564 C CA . LYS A 1 74 ? -17.858 3.863 6.527 1.00 93.25 74 LYS A CA 1
ATOM 565 C C . LYS A 1 74 ? -17.315 4.270 7.901 1.00 93.25 74 LYS A C 1
ATOM 567 O O . LYS A 1 74 ? -18.037 4.150 8.883 1.00 93.25 74 LYS A O 1
ATOM 572 N N . GLY A 1 75 ? -16.060 4.714 7.989 1.00 90.81 75 GLY A N 1
ATOM 573 C CA . GLY A 1 75 ? -15.373 5.008 9.254 1.00 90.81 75 GLY A CA 1
ATOM 574 C C . GLY A 1 75 ? -14.742 3.784 9.929 1.00 90.81 75 GLY A C 1
ATOM 575 O O . GLY A 1 75 ? -14.088 3.913 10.960 1.00 90.81 75 GLY A O 1
ATOM 576 N N . TYR A 1 76 ? -14.904 2.596 9.345 1.00 94.25 76 TYR A N 1
ATOM 577 C CA . TYR A 1 76 ? -14.361 1.346 9.862 1.00 94.25 76 TYR A CA 1
ATOM 578 C C . TYR A 1 76 ? -14.049 0.383 8.723 1.00 94.25 76 TYR A C 1
ATOM 580 O O . TYR A 1 76 ? -14.857 0.245 7.804 1.00 94.25 76 TYR A O 1
ATOM 588 N N . GLY A 1 77 ? -12.923 -0.317 8.812 1.00 94.38 77 GLY A N 1
ATOM 589 C CA . GLY A 1 77 ? -12.569 -1.370 7.867 1.00 94.38 77 GLY A CA 1
ATOM 590 C C . GLY A 1 77 ? -11.770 -2.473 8.529 1.00 94.38 77 GLY A C 1
ATOM 591 O O . GLY A 1 77 ? -11.048 -2.257 9.507 1.00 94.38 77 GLY A O 1
ATOM 592 N N . ILE A 1 78 ? -11.928 -3.677 7.992 1.00 93.44 78 ILE A N 1
ATOM 593 C CA . ILE A 1 78 ? -11.345 -4.887 8.561 1.00 93.44 78 ILE A CA 1
ATOM 594 C C . ILE A 1 78 ? -10.524 -5.630 7.516 1.00 93.44 78 ILE A C 1
ATOM 596 O O . ILE A 1 78 ? -11.008 -5.992 6.446 1.00 93.44 78 ILE A O 1
ATOM 600 N N . VAL A 1 79 ? -9.265 -5.892 7.850 1.00 94.19 79 VAL A N 1
ATOM 601 C CA . VAL A 1 79 ? -8.416 -6.799 7.085 1.00 94.19 79 VAL A CA 1
ATOM 602 C C . VAL A 1 79 ? -8.667 -8.195 7.622 1.00 94.19 79 VAL A C 1
ATOM 604 O O . VAL A 1 79 ? -8.323 -8.509 8.767 1.00 94.19 79 VAL A O 1
ATOM 607 N N . SER A 1 80 ? -9.307 -9.016 6.797 1.00 88.50 80 SER A N 1
ATOM 608 C CA . SER A 1 80 ? -9.508 -10.425 7.112 1.00 88.50 80 SER A CA 1
ATOM 609 C C . SER A 1 80 ? -8.219 -11.203 6.842 1.00 88.50 80 SER A C 1
ATOM 611 O O . SER A 1 80 ? -7.567 -10.933 5.830 1.00 88.50 80 SER A O 1
ATOM 613 N N . PRO A 1 81 ? -7.859 -12.170 7.701 1.00 88.56 81 PRO A N 1
ATOM 614 C CA . PRO A 1 81 ? -6.707 -13.019 7.453 1.00 88.56 81 PRO A CA 1
ATOM 615 C C . PRO A 1 81 ? -6.872 -13.804 6.159 1.00 88.56 81 PRO A C 1
ATOM 617 O O . PRO A 1 81 ? -7.961 -14.281 5.823 1.00 88.56 81 PRO A O 1
ATOM 620 N N . SER A 1 82 ? -5.762 -13.971 5.458 1.00 86.38 82 SER A N 1
ATOM 621 C CA . SER A 1 82 ? -5.684 -14.859 4.307 1.00 86.38 82 SER A CA 1
ATOM 622 C C . SER A 1 82 ? -5.657 -16.327 4.740 1.00 86.38 82 SER A C 1
ATOM 624 O O . SER A 1 82 ? -5.354 -16.660 5.886 1.00 86.38 82 SER A O 1
ATOM 626 N N . ILE A 1 83 ? -5.962 -17.229 3.803 1.00 85.00 83 ILE A N 1
ATOM 627 C CA . ILE A 1 83 ? -5.903 -18.679 4.051 1.00 85.00 83 ILE A CA 1
ATOM 628 C C . ILE A 1 83 ? -4.492 -19.102 4.479 1.00 85.00 83 ILE A C 1
ATOM 630 O O . ILE A 1 83 ? -4.350 -19.946 5.359 1.00 85.00 83 ILE A O 1
ATOM 634 N N . ASP A 1 84 ? -3.466 -18.470 3.911 1.00 86.81 84 ASP A N 1
ATOM 635 C CA . ASP A 1 84 ? -2.060 -18.749 4.214 1.00 86.81 84 ASP A CA 1
ATOM 636 C C . ASP A 1 84 ? -1.662 -18.335 5.647 1.00 86.81 84 ASP A C 1
ATOM 638 O O . ASP A 1 84 ? -0.651 -18.799 6.170 1.00 86.81 84 ASP A O 1
ATOM 642 N N . GLU A 1 85 ? -2.458 -17.482 6.302 1.00 86.69 85 GLU A N 1
ATOM 643 C CA . GLU A 1 85 ? -2.255 -17.014 7.682 1.00 86.69 85 GLU A CA 1
ATOM 644 C C . GLU A 1 85 ? -3.056 -17.841 8.711 1.00 86.69 85 GLU A C 1
ATOM 646 O O . GLU A 1 85 ? -2.952 -17.599 9.917 1.00 86.69 85 GLU A O 1
ATOM 651 N N . LEU A 1 86 ? -3.848 -18.828 8.263 1.00 89.88 86 LEU A N 1
ATOM 652 C CA . LEU A 1 86 ? -4.614 -19.716 9.139 1.00 89.88 86 LEU A CA 1
ATOM 653 C C . LEU A 1 86 ? -3.712 -20.771 9.783 1.00 89.88 86 LEU A C 1
ATOM 655 O O . LEU A 1 86 ? -3.179 -21.663 9.124 1.00 89.88 86 LEU A O 1
ATOM 659 N N . ILE A 1 87 ? -3.633 -20.736 11.111 1.00 90.12 87 ILE A N 1
ATOM 660 C CA . ILE A 1 87 ? -2.987 -21.773 11.913 1.00 90.12 87 ILE A CA 1
ATOM 661 C C . ILE A 1 87 ? -4.072 -22.720 12.422 1.00 90.12 87 ILE A C 1
ATOM 663 O O . ILE A 1 87 ? -4.890 -22.344 13.267 1.00 90.12 87 ILE A O 1
ATOM 667 N N . LEU A 1 88 ? -4.081 -23.947 11.901 1.00 90.25 88 LEU A N 1
ATOM 668 C CA . LEU A 1 88 ? -4.962 -25.014 12.368 1.00 90.25 88 LEU A CA 1
ATOM 669 C C . LEU A 1 88 ? -4.346 -25.687 13.604 1.00 90.25 88 LEU A C 1
ATOM 671 O O . LEU A 1 88 ? -3.215 -26.169 13.551 1.00 90.25 88 LEU A O 1
ATOM 675 N N . GLU A 1 89 ? -5.084 -25.729 14.711 1.00 90.31 89 GLU A N 1
ATOM 676 C CA . GLU A 1 89 ? -4.701 -26.529 15.878 1.00 90.31 89 GLU A CA 1
ATOM 677 C C . GLU A 1 89 ? -5.048 -28.007 15.652 1.00 90.31 89 GLU A C 1
ATOM 679 O O . GLU A 1 89 ? -5.881 -28.350 14.808 1.00 90.31 89 GLU A O 1
ATOM 684 N N . GLU A 1 90 ? -4.408 -28.890 16.421 1.00 89.75 90 GLU A N 1
ATOM 685 C CA . GLU A 1 90 ? -4.625 -30.330 16.307 1.00 89.75 90 GLU A CA 1
ATOM 686 C C . GLU A 1 90 ? -6.115 -30.688 16.514 1.00 89.75 90 GLU A C 1
ATOM 688 O O . GLU A 1 90 ? -6.746 -30.203 17.460 1.00 89.75 90 GLU A O 1
ATOM 693 N N . PRO A 1 91 ? -6.712 -31.507 15.625 1.00 91.25 91 PRO A N 1
ATOM 694 C CA . PRO A 1 91 ? -8.119 -31.874 15.721 1.00 91.25 91 PRO A CA 1
ATOM 695 C C . PRO A 1 91 ? -8.391 -32.761 16.943 1.00 91.25 91 PRO A C 1
ATOM 697 O O . PRO A 1 91 ? -7.786 -33.817 17.111 1.00 91.25 91 PRO A O 1
ATOM 700 N N . GLU A 1 92 ? -9.385 -32.389 17.751 1.00 90.56 92 GLU A N 1
ATOM 701 C CA . GLU A 1 92 ? -9.795 -33.167 18.928 1.00 90.56 92 GLU A CA 1
ATOM 702 C C . GLU A 1 92 ? -11.089 -33.944 18.640 1.00 90.56 92 GLU A C 1
ATOM 704 O O . GLU A 1 92 ? -12.085 -33.370 18.190 1.00 90.56 92 GLU A O 1
ATOM 709 N N . MET A 1 93 ? -11.126 -35.247 18.942 1.00 90.19 93 MET A N 1
ATOM 710 C CA . MET A 1 93 ? -12.389 -35.993 18.931 1.00 90.19 93 MET A CA 1
ATOM 711 C C . MET A 1 93 ? -13.275 -35.541 20.090 1.00 90.19 93 MET A C 1
ATOM 713 O O . MET A 1 93 ? -12.883 -35.581 21.255 1.00 90.19 93 MET A O 1
ATOM 717 N N . VAL A 1 94 ? -14.510 -35.172 19.770 1.00 90.25 94 VAL A N 1
ATOM 718 C CA . VAL A 1 94 ? -15.517 -34.773 20.752 1.00 90.25 94 VAL A CA 1
ATOM 719 C C . VAL A 1 94 ? -16.701 -35.723 20.698 1.00 90.25 94 VAL A C 1
ATOM 721 O O . VAL A 1 94 ? -17.168 -36.109 19.628 1.00 90.25 94 VAL A O 1
ATOM 724 N N . LYS A 1 95 ? -17.206 -36.105 21.870 1.00 88.81 95 LYS A N 1
ATOM 725 C CA . LYS A 1 95 ? -18.404 -36.935 21.997 1.00 88.81 95 LYS A CA 1
ATOM 726 C C . LYS A 1 95 ? -19.551 -36.088 22.532 1.00 88.81 95 LYS A C 1
ATOM 728 O O . LYS A 1 95 ? -19.445 -35.527 23.619 1.00 88.81 95 LYS A O 1
ATOM 733 N N . GLN A 1 96 ? -20.654 -36.028 21.791 1.00 82.56 96 GLN A N 1
ATOM 734 C CA . GLN A 1 96 ? -21.894 -35.381 22.219 1.00 82.56 96 GLN A CA 1
ATOM 735 C C . GLN A 1 96 ? -23.015 -36.429 22.244 1.00 82.56 96 GLN A C 1
ATOM 737 O O . GLN A 1 96 ? -23.536 -36.850 21.208 1.00 82.56 96 GLN A O 1
ATOM 742 N N . 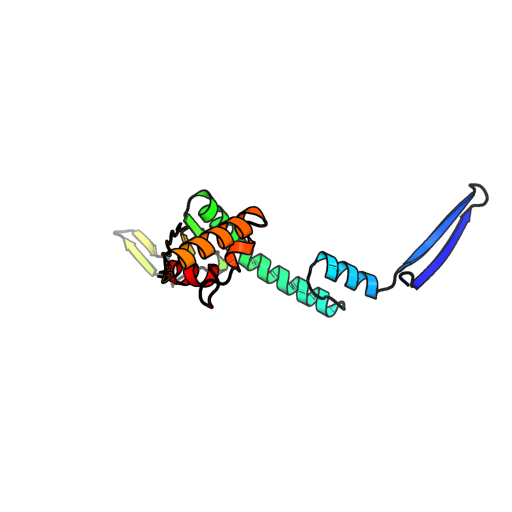GLY A 1 97 ? -23.357 -36.906 23.445 1.00 87.19 97 GLY A N 1
ATOM 743 C CA . GLY A 1 97 ? -24.324 -37.991 23.630 1.00 87.19 97 GLY A CA 1
ATOM 744 C C . GLY A 1 97 ? -23.853 -39.301 22.985 1.00 87.19 97 GLY A C 1
ATOM 745 O O . GLY A 1 97 ? -22.815 -39.848 23.360 1.00 87.19 97 GLY A O 1
ATOM 746 N N . THR A 1 98 ? -24.610 -39.808 22.009 1.00 90.69 98 THR A N 1
ATOM 747 C CA . THR A 1 98 ? -24.272 -41.011 21.223 1.00 90.69 98 THR A CA 1
ATOM 748 C C . THR A 1 98 ? -23.450 -40.721 19.963 1.00 90.69 98 THR A C 1
ATOM 750 O O . THR A 1 98 ? -23.036 -41.662 19.290 1.00 90.69 98 THR A O 1
ATOM 753 N N . ARG A 1 99 ? -23.200 -39.448 19.624 1.00 88.94 99 ARG A N 1
ATOM 754 C CA . ARG A 1 99 ? -22.503 -39.046 18.392 1.00 88.94 99 ARG A CA 1
ATOM 755 C C . ARG A 1 99 ? -21.057 -38.640 18.674 1.00 88.94 99 ARG A C 1
ATOM 757 O O . ARG A 1 99 ? -20.761 -38.048 19.712 1.00 88.94 99 ARG A O 1
ATOM 764 N N . TYR A 1 100 ? -20.182 -38.940 17.720 1.00 89.31 100 TYR A N 1
ATOM 765 C CA . TYR A 1 100 ? -18.784 -38.514 17.699 1.00 89.31 100 TYR A CA 1
ATOM 766 C C . TYR A 1 100 ? -18.604 -37.450 16.616 1.00 89.31 100 TYR A C 1
ATOM 768 O O . TYR A 1 100 ? -19.202 -37.546 15.545 1.00 89.31 100 TYR A O 1
ATOM 776 N N . GLY A 1 101 ? -17.799 -36.437 16.908 1.00 91.25 101 GLY A N 1
ATOM 777 C CA . GLY A 1 101 ? -17.435 -35.368 15.989 1.00 91.25 101 GLY A CA 1
ATOM 778 C C . GLY A 1 101 ? -15.967 -34.994 16.144 1.00 91.25 101 GLY A C 1
ATOM 779 O O . GLY A 1 101 ? -15.272 -35.490 17.031 1.00 91.25 101 GLY A O 1
ATOM 780 N N . VAL A 1 102 ? -15.507 -34.097 15.280 1.00 91.06 102 VAL A N 1
ATOM 781 C CA . VAL A 1 102 ? -14.150 -33.549 15.317 1.00 91.06 102 VAL A CA 1
ATOM 782 C C . VAL A 1 102 ? -14.255 -32.057 15.595 1.00 91.06 102 VAL A C 1
ATOM 784 O O . VAL A 1 102 ? -14.971 -31.340 14.895 1.00 91.06 102 VAL A O 1
ATOM 787 N N . LYS A 1 103 ? -13.569 -31.586 16.634 1.00 90.62 103 LYS A N 1
ATOM 788 C CA . LYS A 1 103 ? -13.440 -30.168 16.951 1.00 90.62 103 LYS A CA 1
ATOM 789 C C . LYS A 1 103 ? -12.211 -29.632 16.235 1.00 90.62 103 LYS A C 1
ATOM 791 O O . LYS A 1 103 ? -11.087 -29.980 16.580 1.00 90.62 103 LYS A O 1
ATOM 796 N N . LEU A 1 104 ? -12.451 -28.773 15.253 1.00 91.44 104 LEU A N 1
ATOM 797 C CA . LEU A 1 104 ? -11.415 -28.019 14.560 1.00 91.44 104 LEU A CA 1
ATOM 798 C C . LEU A 1 104 ? -11.314 -26.632 15.194 1.00 91.44 104 LEU A C 1
ATOM 800 O O . LEU A 1 104 ? -12.337 -25.990 15.444 1.00 91.44 104 LEU A O 1
ATOM 804 N N . ARG A 1 105 ? -10.093 -26.172 15.463 1.00 89.38 105 ARG A N 1
ATOM 805 C CA . ARG A 1 105 ? -9.821 -24.793 15.879 1.00 89.38 105 ARG A CA 1
ATOM 806 C C . ARG A 1 105 ? -8.815 -24.201 14.905 1.00 89.38 105 ARG A C 1
ATOM 808 O O . ARG A 1 105 ? -7.816 -24.838 14.591 1.00 89.38 105 ARG A O 1
ATOM 815 N N . ALA A 1 106 ? -9.096 -22.996 14.433 1.00 90.00 106 ALA A N 1
ATOM 816 C CA . ALA A 1 106 ? -8.183 -22.222 13.611 1.00 90.00 106 ALA A CA 1
ATOM 817 C C . ALA A 1 106 ? -7.980 -20.854 14.262 1.00 90.00 106 ALA A C 1
ATOM 819 O O . ALA A 1 106 ? -8.912 -20.299 14.853 1.00 90.00 106 ALA A O 1
ATOM 820 N N . LYS A 1 107 ? -6.764 -20.326 14.165 1.00 89.31 107 LYS A N 1
ATOM 821 C CA . LYS A 1 107 ? -6.396 -18.988 14.628 1.00 89.31 107 LYS A CA 1
ATOM 822 C C . LYS A 1 107 ? -5.752 -18.231 13.481 1.00 89.31 107 LYS A C 1
ATOM 824 O O . LYS A 1 107 ? -4.931 -18.796 12.768 1.00 89.31 107 LYS A O 1
ATOM 829 N N . ALA A 1 108 ? -6.102 -16.961 13.340 1.00 91.62 108 ALA A N 1
ATOM 830 C CA . ALA A 1 108 ? -5.428 -16.049 12.432 1.00 91.62 1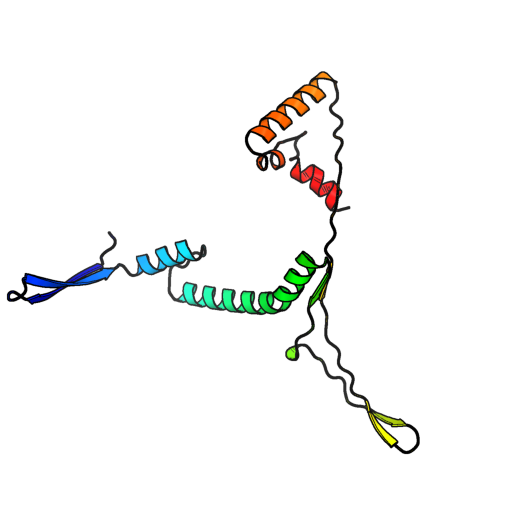08 ALA A CA 1
ATOM 831 C C . ALA A 1 108 ? -5.596 -14.599 12.909 1.00 91.62 108 ALA A C 1
ATOM 833 O O . ALA A 1 108 ? -6.579 -14.299 13.596 1.00 91.62 108 ALA A O 1
ATOM 834 N N . PRO A 1 109 ? -4.638 -13.713 12.597 1.00 89.38 109 PRO A N 1
ATOM 835 C CA . PRO A 1 109 ? -4.709 -12.310 12.980 1.00 89.38 109 PRO A CA 1
ATOM 836 C C . PRO A 1 109 ? -5.718 -11.547 12.112 1.00 89.38 109 PRO A C 1
ATOM 838 O O . PRO A 1 109 ? -5.795 -11.761 10.908 1.00 89.38 109 PRO A O 1
ATOM 841 N N . SER A 1 110 ? -6.457 -10.613 12.704 1.00 91.38 110 SER A N 1
ATOM 842 C CA . SER A 1 110 ? -7.227 -9.606 11.967 1.00 91.38 110 SER A CA 1
ATOM 843 C C . SER A 1 110 ? -6.700 -8.216 12.293 1.00 91.38 110 SER A C 1
ATOM 845 O O . SER A 1 110 ? -6.287 -7.947 13.424 1.00 91.38 110 SER A O 1
ATOM 847 N N . ILE A 1 111 ? -6.728 -7.319 11.307 1.00 93.06 111 ILE A N 1
ATOM 848 C CA . ILE A 1 111 ? -6.383 -5.909 11.513 1.00 93.06 111 ILE A CA 1
ATOM 849 C C . ILE A 1 111 ? -7.663 -5.101 11.414 1.00 93.06 111 ILE A C 1
ATOM 851 O O . ILE A 1 111 ? -8.426 -5.227 10.459 1.00 93.06 111 ILE A O 1
ATOM 855 N N . HIS A 1 112 ? -7.883 -4.259 12.411 1.00 93.81 112 HIS A N 1
ATOM 856 C CA . HIS A 1 112 ? -9.029 -3.373 12.470 1.00 93.81 112 HIS A CA 1
ATOM 857 C C . HIS A 1 112 ? -8.533 -1.946 12.321 1.00 93.81 112 HIS A C 1
ATOM 859 O O . HIS A 1 112 ? -7.657 -1.507 13.063 1.00 93.81 112 HIS A O 1
ATOM 865 N N . MET A 1 113 ? -9.095 -1.238 11.353 1.00 94.12 113 MET A N 1
ATOM 866 C CA . MET A 1 113 ? -8.814 0.165 11.118 1.00 94.12 113 MET A CA 1
ATOM 867 C C . MET A 1 113 ? -10.061 0.977 11.454 1.00 94.12 113 MET A C 1
ATOM 869 O O . MET A 1 113 ? -11.179 0.620 11.074 1.00 94.12 113 MET A O 1
ATOM 873 N N . ILE A 1 114 ? -9.861 2.067 12.187 1.00 93.38 114 ILE A N 1
ATOM 874 C CA . ILE A 1 114 ? -10.921 2.951 12.666 1.00 93.38 114 ILE A CA 1
ATOM 875 C C . ILE A 1 114 ? -10.558 4.356 12.209 1.00 93.38 114 ILE A C 1
ATOM 877 O O . ILE A 1 114 ? -9.445 4.813 12.468 1.00 93.38 114 ILE A O 1
ATOM 881 N N . ARG A 1 115 ? -11.482 5.035 11.527 1.00 91.88 115 ARG A N 1
ATOM 882 C CA . ARG A 1 115 ? -11.325 6.460 11.246 1.00 91.88 115 ARG A CA 1
ATOM 883 C C . ARG A 1 115 ? -11.748 7.236 12.482 1.00 91.88 115 ARG A C 1
ATOM 885 O O . ARG A 1 115 ? -12.870 7.067 12.954 1.00 91.88 115 ARG A O 1
ATOM 892 N N . ALA A 1 116 ? -10.862 8.093 12.962 1.00 87.94 116 ALA A N 1
ATOM 893 C CA . ALA A 1 116 ? -11.166 9.077 13.983 1.00 87.94 116 ALA A CA 1
ATOM 894 C C . ALA A 1 116 ? -10.915 10.462 13.390 1.00 87.94 116 ALA A C 1
ATOM 896 O O . ALA A 1 116 ? -9.832 10.717 12.863 1.00 87.94 116 ALA A O 1
ATOM 897 N N . ASP A 1 117 ? -11.923 11.324 13.464 1.00 83.44 117 ASP A N 1
ATOM 898 C CA . ASP A 1 117 ? -11.773 12.735 13.138 1.00 83.44 117 ASP A CA 1
ATOM 899 C C . ASP A 1 117 ? -11.323 13.435 14.425 1.00 83.44 117 ASP A C 1
ATOM 901 O O . ASP A 1 117 ? -12.042 13.420 15.426 1.00 83.44 117 ASP A O 1
ATOM 905 N N . ILE A 1 118 ? -10.097 13.959 14.428 1.00 81.56 118 ILE A N 1
ATOM 906 C CA . ILE A 1 118 ? -9.494 14.611 15.594 1.00 81.56 118 ILE A CA 1
ATOM 907 C C . ILE A 1 118 ? -9.519 16.118 15.347 1.00 81.56 118 ILE A C 1
ATOM 909 O O . ILE A 1 118 ? -9.038 16.590 14.317 1.00 81.56 118 ILE A O 1
ATOM 913 N N . GLU A 1 119 ? -10.087 16.859 16.293 1.00 81.50 119 GLU A N 1
ATOM 914 C CA . GLU A 1 119 ? -10.127 18.317 16.286 1.00 81.50 119 GLU A CA 1
ATOM 915 C C . GLU A 1 119 ? -9.262 18.842 17.435 1.00 81.50 119 GLU A C 1
ATOM 917 O O . GLU A 1 119 ? -9.365 18.385 18.574 1.00 81.50 119 GLU A O 1
ATOM 922 N N . THR A 1 120 ? -8.386 19.794 17.129 1.00 80.06 120 THR A N 1
ATOM 923 C CA . THR A 1 120 ? -7.489 20.422 18.098 1.00 80.06 120 THR A CA 1
ATOM 924 C C . THR A 1 120 ? -7.521 21.926 17.884 1.00 80.06 120 THR A C 1
ATOM 926 O O . THR A 1 120 ? -7.299 22.405 16.773 1.00 80.06 120 THR A O 1
ATOM 929 N N . GLU A 1 121 ? -7.755 22.668 18.962 1.00 79.50 121 GLU A N 1
ATOM 930 C CA . GLU A 1 121 ? -7.645 24.123 18.995 1.00 79.50 121 GLU A CA 1
ATOM 931 C C . GLU A 1 121 ? -6.351 24.517 19.717 1.00 79.50 121 GLU A C 1
ATOM 933 O O . GLU A 1 121 ? -6.056 24.016 20.804 1.00 79.50 121 GLU A O 1
ATOM 938 N N . VAL A 1 122 ? -5.583 25.432 19.121 1.00 75.50 122 VAL A N 1
ATOM 939 C CA . VAL A 1 122 ? -4.410 26.041 19.756 1.00 75.50 122 VAL A CA 1
ATOM 940 C C . VAL A 1 122 ? -4.644 27.539 19.913 1.00 75.50 122 VAL A C 1
ATOM 942 O O . VAL A 1 122 ? -4.864 28.250 18.937 1.00 75.50 122 VAL A O 1
ATOM 945 N N . SER A 1 123 ? -4.567 28.020 21.153 1.00 77.88 123 SER A N 1
ATOM 946 C CA . SER A 1 123 ? -4.763 29.435 21.495 1.00 77.88 123 SER A CA 1
ATOM 947 C C . SER A 1 123 ? -3.442 30.035 21.975 1.00 77.88 123 SER A C 1
ATOM 949 O O . SER A 1 123 ? -3.193 30.082 23.185 1.00 77.88 123 SER A O 1
ATOM 951 N N . PRO A 1 124 ? -2.543 30.444 21.058 1.00 70.06 124 PRO A N 1
ATOM 952 C CA . PRO A 1 124 ? -1.247 30.977 21.441 1.00 70.06 124 PRO A CA 1
ATOM 953 C C . PRO A 1 124 ? -1.404 32.313 22.173 1.00 70.06 124 PRO A C 1
ATOM 955 O O . PRO A 1 124 ? -2.078 33.229 21.703 1.00 70.06 124 PRO A O 1
ATOM 958 N N . ILE A 1 125 ? -0.745 32.447 23.324 1.00 74.50 125 ILE A N 1
ATOM 959 C CA . ILE A 1 125 ? -0.753 33.695 24.091 1.00 74.50 125 ILE A CA 1
ATOM 960 C C . ILE A 1 125 ? 0.331 34.620 23.527 1.00 74.50 125 ILE A C 1
ATOM 962 O O . ILE A 1 125 ? 1.517 34.479 23.826 1.00 74.50 125 ILE A O 1
ATOM 966 N N . VAL A 1 126 ? -0.094 35.575 22.703 1.00 68.19 126 VAL A N 1
ATOM 967 C CA . VAL A 1 126 ? 0.732 36.665 22.167 1.00 68.19 126 VAL A CA 1
ATOM 968 C C . VAL A 1 126 ? 0.698 37.807 23.187 1.00 68.19 126 VAL A C 1
ATOM 970 O O . VAL A 1 126 ? -0.374 38.276 23.551 1.00 68.19 126 VAL A O 1
ATOM 973 N N . GLY A 1 127 ? 1.858 38.212 23.707 1.00 78.62 127 GLY A N 1
ATOM 974 C CA . GLY A 1 127 ? 1.964 39.074 24.893 1.00 78.62 127 GLY A CA 1
ATOM 975 C C . GLY A 1 127 ? 1.076 40.329 24.887 1.00 78.62 127 GLY A C 1
ATOM 976 O O . GLY A 1 127 ? 0.195 40.456 25.733 1.00 78.62 127 GLY A O 1
ATOM 977 N N . SER A 1 128 ? 1.328 41.278 23.978 1.00 84.75 128 SER A N 1
ATOM 978 C CA . SER A 1 128 ? 0.562 42.536 23.879 1.00 84.75 128 SER A CA 1
ATOM 979 C C . SER A 1 128 ? -0.491 42.508 22.766 1.00 84.75 128 SER A C 1
ATOM 981 O O . SER A 1 128 ? -0.313 41.834 21.758 1.00 84.75 128 SER A O 1
ATOM 983 N N . GLU A 1 129 ? -1.550 43.312 22.900 1.00 85.38 129 GLU A N 1
ATOM 984 C CA . GLU A 1 129 ? -2.646 43.416 21.916 1.00 85.38 129 GLU A CA 1
ATOM 985 C C . GLU A 1 129 ? -2.149 43.711 20.493 1.00 85.38 129 GLU A C 1
ATOM 987 O O . GLU A 1 129 ? -2.583 43.081 19.532 1.00 85.38 129 GLU A O 1
ATOM 992 N N . LYS A 1 130 ? -1.161 44.605 20.361 1.00 84.00 130 LYS A N 1
ATOM 993 C CA . LYS A 1 130 ? -0.562 44.936 19.064 1.00 84.00 130 LYS A CA 1
ATOM 994 C C . LYS A 1 130 ? 0.123 43.727 18.415 1.00 84.00 130 LYS A C 1
ATOM 996 O O . LYS A 1 130 ? 0.001 43.540 17.212 1.00 84.00 130 LYS A O 1
ATOM 1001 N N . GLN A 1 131 ? 0.801 42.893 19.206 1.00 78.69 131 GLN A N 1
ATOM 1002 C CA . GLN A 1 131 ? 1.444 41.673 18.705 1.00 78.69 131 GLN A CA 1
ATOM 1003 C C . GLN A 1 131 ? 0.407 40.629 18.282 1.00 78.69 131 GLN A C 1
ATOM 1005 O O . GLN A 1 131 ? 0.613 39.943 17.286 1.00 78.69 131 GLN A O 1
ATOM 1010 N N . SER A 1 132 ? -0.715 40.528 19.000 1.00 81.38 132 SER A N 1
ATOM 1011 C CA . SER A 1 132 ? -1.829 39.666 18.591 1.00 81.38 132 SER A CA 1
ATOM 1012 C C . SER A 1 132 ? -2.422 40.105 17.255 1.00 81.38 132 SER A C 1
ATOM 1014 O O . SER A 1 132 ? -2.713 39.265 16.409 1.00 81.38 132 SER A O 1
ATOM 1016 N N . GLN A 1 133 ? -2.567 41.413 17.043 1.00 82.94 133 GLN A N 1
ATOM 1017 C CA . GLN A 1 133 ? -3.116 41.951 15.803 1.00 82.94 133 GLN A CA 1
ATOM 1018 C C . GLN A 1 133 ? -2.172 41.749 14.611 1.00 82.94 133 GLN A C 1
ATOM 1020 O O . GLN A 1 133 ? -2.613 41.289 13.561 1.00 82.94 133 GLN A O 1
ATOM 1025 N N . GLU A 1 134 ? -0.872 41.998 14.801 1.00 82.88 134 GLU A N 1
ATOM 1026 C CA . GLU A 1 134 ? 0.161 41.728 13.791 1.00 82.88 134 GLU A CA 1
ATOM 1027 C C . GLU A 1 134 ? 0.194 40.239 13.394 1.00 82.88 134 GLU A C 1
ATOM 1029 O O . GLU A 1 134 ? 0.320 39.927 12.211 1.00 82.88 134 GLU A O 1
ATOM 1034 N N . LEU A 1 135 ? 0.011 39.321 14.356 1.00 81.69 135 LEU A N 1
ATOM 1035 C CA . LEU A 1 135 ? -0.057 37.879 14.090 1.00 81.69 135 LEU A CA 1
ATOM 1036 C C . LEU A 1 135 ? -1.298 37.493 13.269 1.00 81.69 135 LEU A C 1
ATOM 1038 O O . LEU A 1 135 ? -1.214 36.676 12.355 1.00 81.69 135 LEU A O 1
ATOM 1042 N N . VAL A 1 136 ? -2.461 38.066 13.584 1.00 83.94 136 VAL A N 1
ATOM 1043 C CA . VAL A 1 136 ? -3.695 37.795 12.829 1.00 83.94 136 VAL A CA 1
ATOM 1044 C C . VAL A 1 136 ? -3.572 38.310 11.395 1.00 83.94 136 VAL A C 1
ATOM 1046 O O . VAL A 1 136 ? -3.920 37.595 10.458 1.00 83.94 136 VAL A O 1
ATOM 1049 N N . GLU A 1 137 ? -3.038 39.517 11.206 1.00 84.38 137 GLU A N 1
ATOM 1050 C CA . GLU A 1 137 ? -2.821 40.095 9.876 1.00 84.38 137 GLU A CA 1
ATOM 1051 C C . GLU A 1 137 ? -1.819 39.279 9.049 1.00 84.38 137 GLU A C 1
ATOM 1053 O O . GLU A 1 137 ? -2.064 39.038 7.864 1.00 84.38 137 GLU A O 1
ATOM 1058 N N . SER A 1 138 ? -0.728 38.795 9.660 1.00 83.12 138 SER A N 1
ATOM 1059 C CA . SER A 1 138 ? 0.237 37.943 8.958 1.00 83.12 138 SER A CA 1
ATOM 1060 C C . SER A 1 138 ? -0.380 36.611 8.531 1.00 83.12 138 SER A C 1
ATOM 1062 O O . SER A 1 138 ? -0.199 36.201 7.386 1.00 83.12 138 SER A O 1
ATOM 1064 N N . LEU A 1 139 ? -1.164 35.972 9.408 1.00 82.88 139 LEU A N 1
ATOM 1065 C CA . LEU A 1 139 ? -1.828 34.702 9.101 1.00 82.88 139 LEU A CA 1
ATOM 1066 C C . LEU A 1 139 ? -2.895 34.849 8.012 1.00 82.88 139 LEU A C 1
ATOM 1068 O O . LEU A 1 139 ? -2.978 34.001 7.127 1.00 82.88 139 LEU A O 1
ATOM 1072 N N . LEU A 1 140 ? -3.688 35.925 8.040 1.00 84.94 140 LEU A N 1
ATOM 1073 C CA . LEU A 1 140 ? -4.693 36.198 7.006 1.00 84.94 140 LEU A CA 1
ATOM 1074 C C . LEU A 1 140 ? -4.044 36.461 5.643 1.00 84.94 140 LEU A C 1
ATOM 1076 O O . LEU A 1 140 ? -4.484 35.909 4.638 1.00 84.94 140 LEU A O 1
ATOM 1080 N N . SER A 1 141 ? -2.968 37.250 5.614 1.00 84.00 141 SER A N 1
ATOM 1081 C CA . SER A 1 141 ? -2.215 37.526 4.387 1.00 84.00 141 SER A CA 1
ATOM 1082 C C . SER A 1 141 ? -1.613 36.252 3.784 1.00 84.00 141 SER A C 1
ATOM 1084 O O . SER A 1 141 ? -1.688 36.023 2.576 1.00 84.00 141 SER A O 1
ATOM 1086 N N . GLU A 1 142 ? -1.040 35.375 4.610 1.00 81.19 142 GLU A N 1
ATOM 1087 C CA . GLU A 1 142 ? -0.499 34.093 4.146 1.00 81.19 142 GLU A CA 1
ATOM 1088 C C . GLU A 1 142 ? -1.604 33.137 3.676 1.00 81.19 142 GLU A C 1
ATOM 1090 O O . GLU A 1 142 ? -1.439 32.476 2.648 1.00 81.19 142 GLU A O 1
ATOM 1095 N N . PHE A 1 143 ? -2.752 33.127 4.361 1.00 82.25 143 PHE A N 1
ATOM 1096 C CA . PHE A 1 143 ? -3.919 32.334 3.980 1.00 82.25 143 PHE A CA 1
ATOM 1097 C C . PHE A 1 143 ? -4.492 32.734 2.615 1.00 82.25 143 PHE A C 1
ATOM 1099 O O . PHE A 1 143 ? -4.809 31.862 1.805 1.00 82.25 143 PHE A O 1
ATOM 1106 N N . GLU A 1 144 ? -4.611 34.037 2.341 1.00 84.50 144 GLU A N 1
ATOM 1107 C CA . GLU A 1 144 ? -5.121 34.546 1.060 1.00 84.50 144 GLU A CA 1
ATOM 1108 C C . GLU A 1 144 ? -4.188 34.226 -0.116 1.00 84.50 144 GLU A C 1
ATOM 1110 O O . GLU A 1 144 ? -4.657 34.003 -1.234 1.00 84.50 144 GLU A O 1
ATOM 1115 N N . ASN A 1 145 ? -2.876 34.177 0.129 1.00 82.06 145 ASN A N 1
ATOM 1116 C CA . ASN A 1 145 ? -1.888 33.874 -0.903 1.00 82.06 145 ASN A CA 1
ATOM 1117 C C . ASN A 1 145 ? -1.792 32.370 -1.208 1.00 82.06 145 ASN A C 1
ATOM 1119 O O . ASN A 1 145 ? -1.788 31.984 -2.378 1.00 82.06 145 ASN A O 1
ATOM 1123 N N . ASP A 1 146 ? -1.679 31.520 -0.181 1.00 82.25 146 ASP A N 1
ATOM 1124 C CA . ASP A 1 146 ? -1.640 30.061 -0.331 1.00 82.25 146 ASP A CA 1
ATOM 1125 C C . ASP A 1 146 ? -2.095 29.362 0.968 1.00 82.25 146 ASP A C 1
ATOM 1127 O O . ASP A 1 146 ? -1.312 29.245 1.919 1.00 82.25 146 ASP A O 1
ATOM 1131 N N . PRO A 1 147 ? -3.323 28.806 1.004 1.00 80.44 147 PRO A N 1
ATOM 1132 C CA . PRO A 1 147 ? -3.872 28.150 2.189 1.00 80.44 147 PRO A CA 1
ATOM 1133 C C . PRO A 1 147 ? -3.028 26.991 2.726 1.00 80.44 147 PRO A C 1
ATOM 1135 O O . PRO A 1 147 ? -3.203 26.592 3.874 1.00 80.44 147 PRO A O 1
ATOM 1138 N N . LYS A 1 148 ? -2.138 26.402 1.916 1.00 79.69 148 LYS A N 1
ATOM 1139 C CA . LYS A 1 148 ? -1.266 25.310 2.369 1.00 79.69 148 LYS A CA 1
ATOM 1140 C C . LYS A 1 148 ? -0.001 25.812 3.055 1.00 79.69 148 LYS A C 1
ATOM 1142 O O . LYS A 1 148 ? 0.506 25.116 3.929 1.00 79.69 148 LYS A O 1
ATOM 1147 N N . LYS A 1 149 ? 0.489 27.002 2.702 1.00 78.06 149 LYS A N 1
ATOM 1148 C CA . LYS A 1 149 ? 1.717 27.561 3.289 1.00 78.06 149 LYS A CA 1
ATOM 1149 C C . LYS A 1 149 ? 1.544 28.009 4.729 1.00 78.06 149 LYS A C 1
ATOM 1151 O O . LYS A 1 149 ? 2.526 28.024 5.457 1.00 78.06 149 LYS A O 1
ATOM 1156 N N . ILE A 1 150 ? 0.309 28.272 5.158 1.00 81.12 150 ILE A N 1
ATOM 1157 C CA . ILE A 1 150 ? 0.010 28.644 6.546 1.00 81.12 150 ILE A CA 1
ATOM 1158 C C . ILE A 1 150 ? 0.516 27.607 7.566 1.00 81.12 150 ILE A C 1
ATOM 1160 O O . ILE A 1 150 ? 0.828 27.937 8.705 1.00 81.12 150 ILE A O 1
ATOM 1164 N N . TRP A 1 151 ? 0.631 26.339 7.158 1.00 78.06 151 TRP A N 1
ATOM 1165 C CA . TRP A 1 151 ? 1.145 25.258 8.000 1.00 78.06 151 TRP A CA 1
ATOM 1166 C C . TRP A 1 151 ? 2.651 25.360 8.260 1.00 78.06 151 TRP A C 1
ATOM 1168 O O . TRP A 1 151 ? 3.124 24.891 9.295 1.00 78.06 151 TRP A O 1
ATOM 1178 N N . GLU A 1 152 ? 3.391 25.984 7.343 1.00 77.81 152 GLU A N 1
ATOM 1179 C CA . GLU A 1 152 ? 4.835 26.224 7.441 1.00 77.81 152 GLU A CA 1
ATOM 1180 C C . GLU A 1 152 ? 5.152 27.542 8.164 1.00 77.81 152 GLU A C 1
ATOM 1182 O O . GLU A 1 152 ? 6.303 27.788 8.533 1.00 77.81 152 GLU A O 1
ATOM 1187 N N . SER A 1 153 ? 4.139 28.382 8.394 1.00 78.25 153 SER A N 1
ATOM 1188 C CA . SER A 1 153 ? 4.282 29.671 9.059 1.00 78.25 153 SER A CA 1
ATOM 1189 C C . SER A 1 153 ? 4.826 29.506 10.469 1.00 78.25 153 SER A C 1
ATOM 1191 O O . SER A 1 153 ? 4.346 28.700 11.272 1.00 78.25 153 SER A O 1
ATOM 1193 N N . ASN A 1 154 ? 5.863 30.284 10.763 1.00 74.00 154 ASN A N 1
ATOM 1194 C CA . ASN A 1 154 ? 6.574 30.214 12.027 1.00 74.00 154 ASN A CA 1
ATOM 1195 C C . ASN A 1 154 ? 5.877 31.084 13.078 1.00 74.00 154 ASN A C 1
ATOM 1197 O O . ASN A 1 154 ? 5.868 32.312 12.981 1.00 74.00 154 ASN A O 1
ATOM 1201 N N . ILE A 1 155 ? 5.339 30.439 14.107 1.00 73.38 155 ILE A N 1
ATOM 1202 C CA . ILE A 1 155 ? 4.642 31.058 15.227 1.00 73.38 155 ILE A CA 1
ATOM 1203 C C . ILE A 1 155 ? 5.432 30.704 16.495 1.00 73.38 155 ILE A C 1
ATOM 1205 O O . ILE A 1 155 ? 5.388 29.586 16.999 1.00 73.38 155 ILE A O 1
ATOM 1209 N N . PHE A 1 156 ? 6.205 31.670 17.004 1.00 70.06 156 PHE A N 1
ATOM 1210 C CA . PHE A 1 156 ? 7.064 31.537 18.197 1.00 70.06 156 PHE A CA 1
ATOM 1211 C C . PHE A 1 156 ? 8.179 30.482 18.116 1.00 70.06 156 PHE A C 1
ATOM 1213 O O . PHE A 1 156 ? 8.500 29.823 19.105 1.00 70.06 156 PHE A O 1
ATOM 1220 N N . GLY A 1 157 ? 8.821 30.345 16.955 1.00 72.19 157 GLY A N 1
ATOM 1221 C CA . GLY A 1 157 ? 9.951 29.428 16.785 1.00 72.19 157 GLY A CA 1
ATOM 1222 C C . GLY A 1 157 ? 9.541 27.974 16.548 1.00 72.19 157 GLY A C 1
ATOM 1223 O O . GLY A 1 157 ? 10.423 27.122 16.472 1.00 72.19 157 GLY A O 1
ATOM 1224 N N . LYS A 1 158 ? 8.236 27.710 16.413 1.00 77.44 158 LYS A N 1
ATOM 1225 C CA . LYS A 1 158 ? 7.654 26.456 15.931 1.00 77.44 158 LYS A CA 1
ATOM 1226 C C . LYS A 1 158 ? 6.748 26.744 14.741 1.00 77.44 158 LYS A C 1
ATOM 1228 O O . LYS A 1 158 ? 6.177 27.829 14.640 1.00 77.44 158 LYS A O 1
ATOM 1233 N N . SER A 1 159 ? 6.595 25.780 13.845 1.00 83.06 159 SER A N 1
ATOM 1234 C CA . SER A 1 159 ? 5.586 25.904 12.787 1.00 83.06 159 SER A CA 1
ATOM 1235 C C . SER A 1 159 ? 4.173 25.731 13.356 1.00 83.06 159 SER A C 1
ATOM 1237 O O . SER A 1 159 ? 3.975 25.035 14.358 1.00 83.06 159 SER A O 1
ATOM 1239 N N . LEU A 1 160 ? 3.167 26.322 12.706 1.00 79.25 160 LEU A N 1
ATOM 1240 C CA . LEU A 1 160 ? 1.763 26.067 13.048 1.00 79.25 160 LEU A CA 1
ATOM 1241 C C . LEU A 1 160 ? 1.441 24.561 13.004 1.00 79.25 160 LEU A C 1
ATOM 1243 O O . LEU A 1 160 ? 0.722 24.057 13.866 1.00 79.25 160 LEU A O 1
ATOM 1247 N N . HIS A 1 161 ? 2.020 23.829 12.046 1.00 81.06 161 HIS A N 1
ATOM 1248 C CA . HIS A 1 161 ? 1.882 22.376 11.946 1.00 81.06 161 HIS A CA 1
ATOM 1249 C C . HIS A 1 161 ? 2.388 21.635 13.191 1.00 81.06 161 HIS A C 1
ATOM 1251 O O . HIS A 1 161 ? 1.717 20.726 13.675 1.00 81.06 161 HIS A O 1
ATOM 1257 N N . GLU A 1 162 ? 3.542 22.027 13.734 1.00 79.94 162 GLU A N 1
ATOM 1258 C CA . GLU A 1 162 ? 4.086 21.435 14.963 1.00 79.94 162 GLU A CA 1
ATOM 1259 C C . GLU A 1 162 ? 3.182 21.702 16.169 1.00 79.94 162 GLU A C 1
ATOM 1261 O O . GLU A 1 162 ? 2.891 20.778 16.925 1.00 79.94 162 GLU A O 1
ATOM 1266 N N . LEU A 1 163 ? 2.689 22.937 16.320 1.00 79.56 163 LEU A N 1
ATOM 1267 C CA . LEU A 1 163 ? 1.796 23.311 17.422 1.00 79.56 163 LEU A CA 1
ATOM 1268 C C . LEU A 1 163 ? 0.478 22.525 17.392 1.00 79.56 163 LEU A C 1
ATOM 1270 O O . LEU A 1 163 ? 0.010 22.068 18.432 1.00 79.56 163 LEU A O 1
ATOM 1274 N N . VAL A 1 164 ? -0.112 22.342 16.208 1.00 79.75 164 VAL A N 1
ATOM 1275 C CA . VAL A 1 164 ? -1.356 21.574 16.049 1.00 79.75 164 VAL A CA 1
ATOM 1276 C C . VAL A 1 164 ? -1.109 20.074 16.236 1.00 79.75 164 VAL A C 1
ATOM 1278 O O . VAL A 1 164 ? -1.890 19.412 16.917 1.00 79.75 164 VAL A O 1
ATOM 1281 N N . ASN A 1 165 ? -0.006 19.531 15.710 1.00 78.25 165 ASN A N 1
ATOM 1282 C CA . ASN A 1 165 ? 0.340 18.118 15.891 1.00 78.25 165 ASN A CA 1
ATOM 1283 C C . ASN A 1 165 ? 0.565 17.737 17.359 1.00 78.25 165 ASN A C 1
ATOM 1285 O O . ASN A 1 165 ? 0.208 16.627 17.746 1.00 78.25 165 ASN A O 1
ATOM 1289 N N . GLU A 1 166 ? 1.132 18.632 18.174 1.00 77.44 166 GLU A N 1
ATOM 1290 C CA . GLU A 1 166 ? 1.275 18.404 19.619 1.00 77.44 166 GLU A CA 1
ATOM 1291 C C . GLU A 1 166 ? -0.087 18.169 20.292 1.00 77.44 166 GLU A C 1
ATOM 1293 O O . GLU A 1 166 ? -0.192 17.316 21.170 1.00 77.44 166 GLU A O 1
ATOM 1298 N N . GLY A 1 167 ? -1.146 18.852 19.845 1.00 68.75 167 GLY A N 1
ATOM 1299 C CA . GLY A 1 167 ? -2.497 18.615 20.353 1.00 68.75 167 GLY A CA 1
ATOM 1300 C C . GLY A 1 167 ? -3.222 17.425 19.709 1.00 68.75 167 GLY A C 1
ATOM 1301 O O . GLY A 1 167 ? -4.022 16.793 20.387 1.00 68.75 167 GLY A O 1
ATOM 1302 N N . LEU A 1 168 ? -2.903 17.056 18.460 1.00 73.06 168 LEU A N 1
ATOM 1303 C CA . LEU A 1 168 ? -3.486 15.883 17.779 1.00 73.06 168 LEU A CA 1
ATOM 1304 C C . LEU A 1 168 ? -2.969 14.537 18.317 1.00 73.06 168 LEU A C 1
ATOM 1306 O O . LEU A 1 168 ? -3.630 13.513 18.152 1.00 73.06 168 LEU A O 1
ATOM 1310 N N . GLN A 1 169 ? -1.765 14.512 18.896 1.00 63.94 169 GLN A N 1
ATOM 1311 C CA . GLN A 1 169 ? -1.133 13.296 19.430 1.00 63.94 169 GLN A CA 1
ATOM 1312 C C . GLN A 1 169 ? -1.554 12.947 20.869 1.00 63.94 169 GLN A C 1
ATOM 1314 O O . GLN A 1 169 ? -1.075 11.941 21.399 1.00 63.94 169 GLN A O 1
ATOM 1319 N N . THR A 1 170 ? -2.413 13.756 21.497 1.00 53.09 170 THR A N 1
ATOM 1320 C CA . THR A 1 170 ? -2.861 13.579 22.890 1.00 53.09 170 THR A CA 1
ATOM 1321 C C . THR A 1 170 ? -4.289 13.049 22.942 1.00 53.09 170 THR A C 1
ATOM 1323 O O . THR A 1 170 ? -4.544 12.145 23.771 1.00 53.09 170 THR A O 1
#

Secondary structure (DSSP, 8-state):
--EEEEEEEEEETTTTEEEEEEEEPHHHHHHHHHHHHSS---SHHHHHHHHHHHHHHHHHHHHHHHHHHHHHHHSEEEEPPPGGG-EEPPPEEEEETTEEEEE--EE---EEEE------------SSHHHHHHHHHHHHHHHHH-TTGGGT-EETTEEHHHHHHHHHT-

InterPro domains:
  IPR046840 Sporulation stage IV protein A, C-terminal [PF20439] (128-169)
  IPR046841 Stage IV sporulation protein A, middle domain [PF20438] (2-127)

pLDDT: mean 86.81, std 7.23, range [53.09, 96.12]

Foldseek 3Di:
DFWDDKDFPDQDPVVRDTDMDTHTDPQVVQVVVCVVVVNRGRDPVSVVVVVVVVVVVCVVCVQCVQQVVCCVPVQKGKRDDDPVQKDKDDWDWDDDPPDIDIDIDIDGDMDMDGDDDDDDDDDDCQPDPVSVVVVVVVLVVVCVVPVVCQQVDDDPNDGVVVRRVVRRVD

Sequence (170 aa):
EVISTSIINEIQLGTGSINITINLLDDLFYKVLTEISGVPITNEGELFSSMISFANVKKEYDKVSTALQEVNTKGYGIVSPSIDELILEEPEMVKQGTRYGVKLRAKAPSIHMIRADIETEVSPIVGSEKQSQELVESLLSEFENDPKKIWESNIFGKSLHELVNEGLQT

Organism: NCBI:txid408170

Radius of gyration: 31.44 Å; chains: 1; bounding box: 47×86×83 Å